Protein AF-A0A1G8AJ27-F1 (afdb_monomer_lite)

Secondary structure (DSSP, 8-state):
--------------HHHHHHHHHHHHHHHHHHHHHHHHHHHHHHHHHHHHHHHHHHHHHHHHHHH-GGGGGGGHHHHHHHHHHHHHHHHHHHHHHHHHHHHHHHS---

Structure (mmCIF, N/CA/C/O backbone):
data_AF-A0A1G8AJ27-F1
#
_entry.id   AF-A0A1G8AJ27-F1
#
loop_
_atom_site.group_PDB
_atom_site.id
_atom_site.type_symbol
_atom_site.label_atom_id
_atom_site.label_alt_id
_atom_site.label_comp_id
_atom_site.label_asym_id
_atom_site.label_entity_id
_atom_site.label_seq_id
_atom_site.pdbx_PDB_ins_code
_atom_site.Cartn_x
_atom_site.Cartn_y
_atom_site.Cartn_z
_atom_site.occupancy
_atom_site.B_iso_or_equiv
_atom_site.auth_seq_id
_atom_site.auth_comp_id
_atom_site.auth_asym_id
_atom_site.auth_atom_id
_atom_site.pdbx_PDB_model_num
ATOM 1 N N . MET A 1 1 ? 21.052 43.482 -36.412 1.00 46.09 1 MET A N 1
ATOM 2 C CA . MET A 1 1 ? 21.168 42.074 -35.977 1.00 46.09 1 MET A CA 1
ATOM 3 C C . MET A 1 1 ? 20.680 41.211 -37.131 1.00 46.09 1 MET A C 1
ATOM 5 O O . MET A 1 1 ? 19.530 41.394 -37.512 1.00 46.09 1 MET A O 1
ATOM 9 N N . PRO A 1 2 ? 21.534 40.404 -37.778 1.00 42.62 2 PRO A N 1
ATOM 10 C CA . PRO A 1 2 ? 21.126 39.616 -38.933 1.00 42.62 2 PRO A CA 1
ATOM 11 C C . PRO A 1 2 ? 20.291 38.416 -38.480 1.00 42.62 2 PRO A C 1
ATOM 13 O O . PRO A 1 2 ? 20.657 37.723 -37.534 1.00 42.62 2 PRO A O 1
ATOM 16 N N . TYR A 1 3 ? 19.173 38.187 -39.165 1.00 46.38 3 TYR A N 1
ATOM 17 C CA . TYR A 1 3 ? 18.425 36.939 -39.096 1.00 46.38 3 TYR A CA 1
ATOM 18 C C . TYR A 1 3 ? 19.287 35.838 -39.717 1.00 46.38 3 TYR A C 1
ATOM 20 O O . TYR A 1 3 ? 19.468 35.807 -40.933 1.00 46.38 3 TYR A O 1
ATOM 28 N N . THR A 1 4 ? 19.836 34.949 -38.894 1.00 49.16 4 THR A N 1
ATOM 29 C CA . THR A 1 4 ? 20.422 33.700 -39.384 1.00 49.16 4 THR A CA 1
ATOM 30 C C . THR A 1 4 ? 19.266 32.817 -39.832 1.00 49.16 4 THR A C 1
ATOM 32 O O . THR A 1 4 ? 18.530 32.272 -39.011 1.00 49.16 4 THR A O 1
ATOM 35 N N . SER A 1 5 ? 19.051 32.741 -41.142 1.00 47.31 5 SER A N 1
ATOM 36 C CA . SER A 1 5 ? 18.127 31.798 -41.752 1.00 47.31 5 SER A CA 1
ATOM 37 C C . SER A 1 5 ? 18.507 30.382 -41.317 1.00 47.31 5 SER A C 1
ATOM 39 O O . SER A 1 5 ? 19.618 29.918 -41.579 1.00 47.31 5 SER A O 1
ATOM 41 N N . LEU A 1 6 ? 17.582 29.697 -40.638 1.00 44.91 6 LEU A N 1
ATOM 42 C CA . LEU A 1 6 ? 17.622 28.246 -40.489 1.00 44.91 6 LEU A CA 1
ATOM 43 C C . LEU A 1 6 ? 17.553 27.663 -41.900 1.00 44.91 6 LEU A C 1
ATOM 45 O O . LEU A 1 6 ? 16.485 27.560 -42.499 1.00 44.91 6 LEU A O 1
ATOM 49 N N . THR A 1 7 ? 18.717 27.356 -42.460 1.00 45.31 7 THR A N 1
ATOM 50 C CA . THR A 1 7 ? 18.819 26.541 -43.659 1.00 45.31 7 THR A CA 1
ATOM 51 C C . THR A 1 7 ? 18.371 25.144 -43.256 1.00 45.31 7 THR A C 1
ATOM 53 O O . THR A 1 7 ? 19.080 24.410 -42.575 1.00 45.31 7 THR A O 1
ATOM 56 N N . THR A 1 8 ? 17.145 24.783 -43.623 1.00 56.19 8 THR A N 1
ATOM 57 C CA . THR A 1 8 ? 16.718 23.388 -43.656 1.00 56.19 8 THR A CA 1
ATOM 58 C C . THR A 1 8 ? 17.524 22.716 -44.762 1.00 56.19 8 THR A C 1
ATOM 60 O O . THR A 1 8 ? 17.104 22.686 -45.919 1.00 56.19 8 THR A O 1
ATOM 63 N N . SER A 1 9 ? 18.731 22.249 -44.438 1.00 50.03 9 SER A N 1
ATOM 64 C CA . SER A 1 9 ? 19.452 21.308 -45.286 1.00 50.03 9 SER A CA 1
ATOM 65 C C . SER A 1 9 ? 18.708 19.980 -45.207 1.00 50.03 9 SER A C 1
ATOM 67 O O . SER A 1 9 ? 18.967 19.145 -44.342 1.00 50.03 9 SER A O 1
ATOM 69 N N . ASP A 1 10 ? 17.718 19.865 -46.085 1.00 60.47 10 ASP A N 1
ATOM 70 C CA . ASP A 1 10 ? 16.957 18.674 -46.435 1.00 60.47 10 ASP A CA 1
ATOM 71 C C . ASP A 1 10 ? 17.910 17.600 -46.980 1.00 60.47 10 ASP A C 1
ATOM 73 O O . ASP A 1 10 ? 18.128 17.446 -48.181 1.00 60.47 10 ASP A O 1
ATOM 77 N N . SER A 1 11 ? 18.623 16.940 -46.071 1.00 50.06 11 SER A N 1
ATOM 78 C CA . SER A 1 11 ? 19.524 15.833 -46.366 1.00 50.06 11 SER A CA 1
ATOM 79 C C . SER A 1 11 ? 19.604 14.913 -45.155 1.00 50.06 11 SER A C 1
ATOM 81 O O . SER A 1 11 ? 20.348 15.138 -44.204 1.00 50.06 11 SER A O 1
ATOM 83 N N . SER A 1 12 ? 18.831 13.834 -45.264 1.00 52.19 12 SER A N 1
ATOM 84 C CA . SER A 1 12 ? 18.862 12.605 -44.476 1.00 52.19 12 SER A CA 1
ATOM 85 C C . SER A 1 12 ? 18.387 12.706 -43.027 1.00 52.19 12 SER A C 1
ATOM 87 O O . SER A 1 12 ? 19.166 12.876 -42.095 1.00 52.19 12 SER A O 1
ATOM 89 N N . ILE A 1 13 ? 17.105 12.391 -42.824 1.00 55.84 13 ILE A N 1
ATOM 90 C CA . ILE A 1 13 ? 16.776 11.557 -41.673 1.00 55.84 13 ILE A CA 1
ATOM 91 C C . ILE A 1 13 ? 17.600 10.267 -41.837 1.00 55.84 13 ILE A C 1
ATOM 93 O O . ILE A 1 13 ? 17.277 9.411 -42.660 1.00 55.84 13 ILE A O 1
ATOM 97 N N . THR A 1 14 ? 18.728 10.169 -41.140 1.00 63.75 14 THR A N 1
ATOM 98 C CA . THR A 1 14 ? 19.546 8.957 -41.120 1.00 63.75 14 THR A CA 1
ATOM 99 C C . THR A 1 14 ? 18.905 7.929 -40.184 1.00 63.75 14 THR A C 1
ATOM 101 O O . THR A 1 14 ? 18.245 8.311 -39.213 1.00 63.75 14 THR A O 1
ATOM 104 N N . PRO A 1 15 ? 19.105 6.617 -40.416 1.00 68.38 15 PRO A N 1
ATOM 105 C CA . PRO A 1 15 ? 18.597 5.570 -39.527 1.00 68.38 15 PRO A CA 1
ATOM 106 C C . PRO A 1 15 ? 18.969 5.781 -38.052 1.00 68.38 15 PRO A C 1
ATOM 108 O O . PRO A 1 15 ? 18.184 5.438 -37.177 1.00 68.38 15 PRO A O 1
ATOM 111 N N . GLN A 1 16 ? 20.124 6.403 -37.785 1.00 72.69 16 GLN A N 1
ATOM 112 C CA . GLN A 1 16 ? 20.572 6.765 -36.438 1.00 72.69 16 GLN A CA 1
ATOM 113 C C . GLN A 1 16 ? 19.656 7.792 -35.759 1.00 72.69 16 GLN A C 1
ATOM 115 O O . GLN A 1 16 ? 19.229 7.554 -34.639 1.00 72.69 16 GLN A O 1
ATOM 120 N N . ILE A 1 17 ? 19.265 8.877 -36.440 1.00 75.62 17 ILE A N 1
ATOM 121 C CA . ILE A 1 17 ? 18.354 9.884 -35.862 1.00 75.62 17 ILE A CA 1
ATOM 122 C C . ILE A 1 17 ? 16.981 9.261 -35.562 1.00 75.62 17 ILE A C 1
ATOM 124 O O . ILE A 1 17 ? 16.419 9.496 -34.496 1.00 75.62 17 ILE A O 1
ATOM 128 N N . MET A 1 18 ? 16.458 8.405 -36.452 1.00 73.56 18 MET A N 1
ATOM 129 C CA . MET A 1 18 ? 15.201 7.681 -36.190 1.00 73.56 18 MET A CA 1
ATOM 130 C C . MET A 1 18 ? 15.320 6.716 -35.006 1.00 73.56 18 MET A C 1
ATOM 132 O O . MET A 1 18 ? 14.371 6.559 -34.237 1.00 73.56 18 MET A O 1
ATOM 136 N N . GLN A 1 19 ? 16.469 6.053 -34.868 1.00 78.25 19 GLN A N 1
ATOM 137 C CA . GLN A 1 19 ? 16.741 5.127 -33.773 1.00 78.25 19 GLN A CA 1
ATOM 138 C C . GLN A 1 19 ? 16.860 5.862 -32.430 1.00 78.25 19 GLN A C 1
ATOM 140 O O . GLN A 1 19 ? 16.280 5.411 -31.439 1.00 78.25 19 GLN A O 1
ATOM 145 N N . ASP A 1 20 ? 17.513 7.023 -32.409 1.00 81.00 20 ASP A N 1
ATOM 146 C CA . ASP A 1 20 ? 17.626 7.888 -31.232 1.00 81.00 20 ASP A CA 1
ATOM 147 C C . ASP A 1 20 ? 16.256 8.447 -30.821 1.00 81.00 20 ASP A C 1
ATOM 149 O O . ASP A 1 20 ? 15.868 8.378 -29.653 1.00 81.00 20 ASP A O 1
ATOM 153 N N . GLU A 1 21 ? 15.465 8.933 -31.782 1.00 83.81 21 GLU A N 1
ATOM 154 C CA . GLU A 1 21 ? 14.095 9.392 -31.535 1.00 83.81 21 GLU A CA 1
ATOM 155 C C . GLU A 1 21 ? 13.183 8.267 -31.029 1.00 83.81 21 GLU A C 1
ATOM 157 O O . GLU A 1 21 ? 12.385 8.480 -30.111 1.00 83.81 21 GLU A O 1
ATOM 162 N N . GLY A 1 22 ? 13.290 7.069 -31.609 1.00 84.81 22 GLY A N 1
ATOM 163 C CA . GLY A 1 22 ? 12.547 5.887 -31.173 1.00 84.81 22 GLY A CA 1
ATOM 164 C C . GLY A 1 22 ? 12.898 5.487 -29.741 1.00 84.81 22 GLY A C 1
ATOM 165 O O . GLY A 1 22 ? 12.001 5.249 -28.930 1.00 84.81 22 GLY A O 1
ATOM 166 N N . THR A 1 23 ? 14.189 5.502 -29.404 1.00 86.25 23 THR A N 1
ATOM 167 C CA . THR A 1 23 ? 14.690 5.207 -28.053 1.00 86.25 23 THR A CA 1
ATOM 168 C C . THR A 1 23 ? 14.218 6.252 -27.045 1.00 86.25 23 THR A C 1
ATOM 170 O O . THR A 1 23 ? 13.728 5.892 -25.975 1.00 86.25 23 THR A O 1
ATOM 173 N N . MET A 1 24 ? 14.252 7.543 -27.398 1.00 87.00 24 MET A N 1
ATOM 174 C CA . MET A 1 24 ? 13.737 8.610 -26.533 1.00 87.00 24 MET A CA 1
ATOM 175 C C . MET A 1 24 ? 12.231 8.495 -26.287 1.00 87.00 24 MET A C 1
ATOM 177 O O . MET A 1 24 ? 11.786 8.641 -25.149 1.00 87.00 24 MET A O 1
ATOM 181 N N . LYS A 1 25 ? 11.435 8.206 -27.322 1.00 90.31 25 LYS A N 1
ATOM 182 C CA . LYS A 1 25 ? 9.986 7.985 -27.169 1.00 90.31 25 LYS A CA 1
ATOM 183 C C . LYS A 1 25 ? 9.700 6.776 -26.281 1.00 90.31 25 LYS A C 1
ATOM 185 O O . LYS A 1 25 ? 8.813 6.842 -25.431 1.00 90.31 25 LYS A O 1
ATOM 190 N N . ALA A 1 26 ? 10.472 5.702 -26.433 1.00 90.19 26 ALA A N 1
ATOM 191 C CA . ALA A 1 26 ? 10.353 4.528 -25.580 1.00 90.19 26 ALA A CA 1
ATOM 192 C C . ALA A 1 26 ? 10.715 4.849 -24.119 1.00 90.19 26 ALA A C 1
ATOM 194 O O . ALA A 1 26 ? 9.940 4.516 -23.226 1.00 90.19 26 ALA A O 1
ATOM 195 N N . PHE A 1 27 ? 11.810 5.579 -23.870 1.00 91.38 27 PHE A N 1
ATOM 196 C CA . PHE A 1 27 ? 12.187 6.027 -22.524 1.00 91.38 27 PHE A CA 1
ATOM 197 C C . PHE A 1 27 ? 11.090 6.893 -21.891 1.00 91.38 27 PHE A C 1
ATOM 199 O O . PHE A 1 27 ? 10.706 6.660 -20.747 1.00 91.38 27 PHE A O 1
ATOM 206 N N . GLN A 1 28 ? 10.530 7.854 -22.635 1.00 93.44 28 GLN A N 1
ATOM 207 C CA . GLN A 1 28 ? 9.419 8.686 -22.158 1.00 93.44 28 GLN A CA 1
ATOM 208 C C . GLN A 1 28 ? 8.174 7.852 -21.825 1.00 93.44 28 GLN A C 1
ATOM 210 O O . GLN A 1 28 ? 7.556 8.071 -20.784 1.00 93.44 28 GLN A O 1
ATOM 215 N N . SER A 1 29 ? 7.829 6.872 -22.666 1.00 94.94 29 SER A N 1
ATOM 216 C CA . SER A 1 29 ? 6.713 5.954 -22.412 1.00 94.94 29 SER A CA 1
ATOM 217 C C . SER A 1 29 ? 6.943 5.116 -21.154 1.00 94.94 29 SER A C 1
ATOM 219 O O . SER A 1 29 ? 6.024 4.948 -20.354 1.00 94.94 29 SER A O 1
ATOM 221 N N . VAL A 1 30 ? 8.163 4.610 -20.955 1.00 94.81 30 VAL A N 1
ATOM 222 C CA . VAL A 1 30 ? 8.530 3.858 -19.750 1.00 94.81 30 VAL A CA 1
ATOM 223 C C . VAL A 1 30 ? 8.436 4.757 -18.524 1.00 94.81 30 VAL A C 1
ATOM 225 O O . VAL A 1 30 ? 7.740 4.396 -17.580 1.00 94.81 30 VAL A O 1
ATOM 228 N N . ALA A 1 31 ? 9.027 5.951 -18.562 1.00 94.38 31 ALA A N 1
ATOM 229 C CA . ALA A 1 31 ? 8.961 6.924 -17.473 1.00 94.38 31 ALA A CA 1
ATOM 230 C C . ALA A 1 31 ? 7.519 7.314 -17.108 1.00 94.38 31 ALA A C 1
ATOM 232 O O . ALA A 1 31 ? 7.179 7.424 -15.932 1.00 94.38 31 ALA A O 1
ATOM 233 N N . GLN A 1 32 ? 6.646 7.490 -18.102 1.00 96.88 32 GLN A N 1
ATOM 234 C CA . GLN A 1 32 ? 5.233 7.763 -17.853 1.00 96.88 32 GLN A CA 1
ATOM 235 C C . GLN A 1 32 ? 4.534 6.555 -17.220 1.00 96.88 32 GLN A C 1
ATOM 237 O O . GLN A 1 32 ? 3.820 6.714 -16.234 1.00 96.88 32 GLN A O 1
ATOM 242 N N . SER A 1 33 ? 4.752 5.348 -17.748 1.00 96.62 33 SER A N 1
ATOM 243 C CA . SER A 1 33 ? 4.130 4.132 -17.212 1.00 96.62 33 SER A CA 1
ATOM 244 C C . SER A 1 33 ? 4.562 3.836 -15.771 1.00 96.62 33 SER A C 1
ATOM 246 O O . SER A 1 33 ? 3.728 3.476 -14.943 1.00 96.62 33 SER A O 1
ATOM 248 N N . THR A 1 34 ? 5.837 4.059 -15.434 1.00 96.88 34 THR A N 1
ATOM 249 C CA . THR A 1 34 ? 6.340 3.893 -14.067 1.00 96.88 34 THR A CA 1
ATOM 250 C C . THR A 1 34 ? 5.771 4.962 -13.140 1.00 96.88 34 THR A C 1
ATOM 252 O O . THR A 1 34 ? 5.375 4.643 -12.021 1.00 96.88 34 THR A O 1
ATOM 255 N N . ALA A 1 35 ? 5.642 6.209 -13.607 1.00 97.25 35 ALA A N 1
ATOM 256 C CA . ALA A 1 35 ? 4.988 7.269 -12.846 1.00 97.25 35 ALA A CA 1
ATOM 257 C C . ALA A 1 35 ? 3.506 6.966 -12.566 1.00 97.25 35 ALA A C 1
ATOM 259 O O . ALA A 1 35 ? 3.032 7.266 -11.470 1.00 97.25 35 ALA A O 1
ATOM 260 N N . LEU A 1 36 ? 2.781 6.372 -13.520 1.00 98.19 36 LEU A N 1
ATOM 261 C CA . LEU A 1 36 ? 1.396 5.928 -13.324 1.00 98.19 36 LEU A CA 1
ATOM 262 C C . LEU A 1 36 ? 1.317 4.781 -12.311 1.00 98.19 36 LEU A C 1
ATOM 264 O O . LEU A 1 36 ? 0.536 4.862 -11.372 1.00 98.19 36 LEU A O 1
ATOM 268 N N . ALA A 1 37 ? 2.192 3.777 -12.416 1.00 97.94 37 ALA A N 1
ATOM 269 C CA . ALA A 1 37 ? 2.230 2.671 -11.458 1.00 97.94 37 ALA A CA 1
ATOM 270 C C . ALA A 1 37 ? 2.485 3.148 -10.014 1.00 97.94 37 ALA A C 1
ATOM 272 O O . ALA A 1 37 ? 1.869 2.652 -9.070 1.00 97.94 37 ALA A O 1
ATOM 273 N N . VAL A 1 38 ? 3.371 4.133 -9.830 1.00 98.06 38 VAL A N 1
ATOM 274 C CA . VAL A 1 38 ? 3.613 4.744 -8.514 1.00 98.06 38 VAL A CA 1
ATOM 275 C C . VAL A 1 38 ? 2.379 5.507 -8.024 1.00 98.06 38 VAL A C 1
ATOM 277 O O . VAL A 1 38 ? 2.038 5.389 -6.850 1.00 98.06 38 VAL A O 1
ATOM 280 N N . GLN A 1 39 ? 1.693 6.255 -8.894 1.00 98.12 39 GLN A N 1
ATOM 281 C CA . GLN A 1 39 ? 0.452 6.958 -8.541 1.00 98.12 39 GLN A CA 1
ATOM 282 C C . GLN A 1 39 ? -0.652 5.985 -8.113 1.00 98.12 39 GLN A C 1
ATOM 284 O O . GLN A 1 39 ? -1.212 6.156 -7.031 1.00 98.12 39 GLN A O 1
ATOM 289 N N . ASP A 1 40 ? -0.879 4.917 -8.879 1.00 97.94 40 ASP A N 1
ATOM 290 C CA . ASP A 1 40 ? -1.859 3.877 -8.551 1.00 97.94 40 ASP A CA 1
ATOM 291 C C . ASP A 1 40 ? -1.558 3.229 -7.192 1.00 97.94 40 ASP A C 1
ATOM 293 O O . ASP A 1 40 ? -2.462 2.974 -6.393 1.00 97.94 40 ASP A O 1
ATOM 297 N N . ALA A 1 41 ? -0.277 2.999 -6.885 1.00 97.94 41 ALA A N 1
ATOM 298 C CA . ALA A 1 41 ? 0.138 2.465 -5.594 1.00 97.94 41 ALA A CA 1
ATOM 299 C C . ALA A 1 41 ? -0.104 3.452 -4.436 1.00 97.94 41 ALA A C 1
ATOM 301 O O . ALA A 1 41 ? -0.523 3.031 -3.354 1.00 97.94 41 ALA A O 1
ATOM 302 N N . VAL A 1 42 ? 0.108 4.758 -4.645 1.00 98.19 42 VAL A N 1
ATOM 303 C CA . VAL A 1 42 ? -0.252 5.792 -3.656 1.00 98.19 42 VAL A CA 1
ATOM 304 C C . VAL A 1 42 ? -1.763 5.817 -3.430 1.00 98.19 42 VAL A C 1
ATOM 306 O O . VAL A 1 42 ? -2.210 5.901 -2.284 1.00 98.19 42 VAL A O 1
ATOM 309 N N . ASP A 1 43 ? -2.555 5.733 -4.493 1.00 98.25 43 ASP A N 1
ATOM 310 C CA . ASP A 1 43 ? -4.011 5.769 -4.390 1.00 98.25 43 ASP A CA 1
ATOM 311 C C . ASP A 1 43 ? -4.561 4.510 -3.716 1.00 98.25 43 ASP A C 1
ATOM 313 O O . ASP A 1 43 ? -5.435 4.604 -2.851 1.00 98.25 43 ASP A O 1
ATOM 317 N N . ASN A 1 44 ? -3.979 3.340 -3.994 1.00 97.81 44 ASN A N 1
ATOM 318 C CA . ASN A 1 44 ? -4.265 2.125 -3.239 1.00 97.81 44 ASN A CA 1
ATOM 319 C C . ASN A 1 44 ? -3.965 2.299 -1.741 1.00 97.81 44 ASN A C 1
ATOM 321 O O . ASN A 1 44 ? -4.826 1.997 -0.913 1.00 97.81 44 ASN A O 1
ATOM 325 N N . LEU A 1 45 ? -2.790 2.837 -1.393 1.00 98.19 45 LEU A N 1
ATOM 326 C CA . LEU A 1 45 ? -2.403 3.099 -0.006 1.00 98.19 45 LEU A CA 1
ATOM 327 C C . LEU A 1 45 ? -3.388 4.043 0.695 1.00 98.19 45 LEU A C 1
ATOM 329 O O . LEU A 1 45 ? -3.795 3.779 1.827 1.00 98.19 45 LEU A O 1
ATOM 333 N N . ARG A 1 46 ? -3.810 5.124 0.030 1.00 98.38 46 ARG A N 1
ATOM 334 C CA . ARG A 1 46 ? -4.822 6.047 0.568 1.00 98.38 46 ARG A CA 1
ATOM 335 C C . ARG A 1 46 ? -6.151 5.339 0.816 1.00 98.38 46 ARG A C 1
ATOM 337 O O . ARG A 1 46 ? -6.678 5.436 1.922 1.00 98.38 46 ARG A O 1
ATOM 344 N N . ASN A 1 47 ? -6.650 4.596 -0.171 1.00 98.25 47 ASN A N 1
ATOM 345 C CA . ASN A 1 47 ? -7.929 3.891 -0.077 1.00 98.25 47 ASN A CA 1
ATOM 346 C C . ASN A 1 47 ? -7.927 2.863 1.059 1.00 98.25 47 ASN A C 1
ATOM 348 O O . ASN A 1 47 ? -8.856 2.820 1.867 1.00 98.25 47 ASN A O 1
ATOM 352 N N . VAL A 1 48 ? -6.858 2.070 1.158 1.00 98.06 48 VAL A N 1
ATOM 353 C CA . VAL A 1 48 ? -6.692 1.090 2.234 1.00 98.06 48 VAL A CA 1
ATOM 354 C C . VAL A 1 48 ? -6.629 1.777 3.594 1.00 98.06 48 VAL A C 1
ATOM 356 O O . VAL A 1 48 ? -7.332 1.357 4.508 1.00 98.06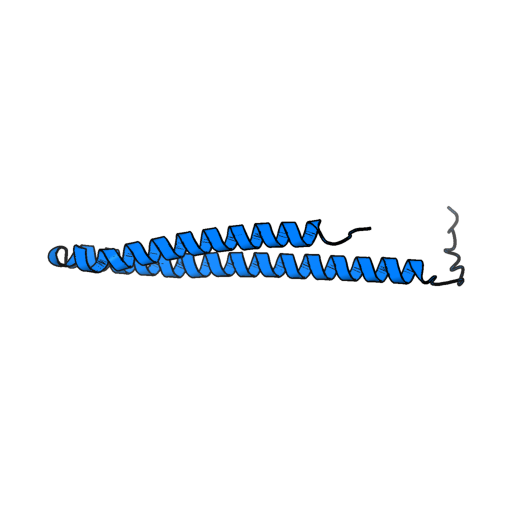 48 VAL A O 1
ATOM 359 N N . ASN A 1 49 ? -5.857 2.857 3.737 1.00 97.94 49 ASN A N 1
ATOM 360 C CA . ASN A 1 49 ? -5.759 3.573 5.009 1.00 97.94 49 ASN A CA 1
ATOM 361 C C . ASN A 1 49 ? -7.107 4.142 5.464 1.00 97.94 49 ASN A C 1
ATOM 363 O O . ASN A 1 49 ? -7.413 4.092 6.658 1.00 97.94 49 ASN A O 1
ATOM 367 N N . THR A 1 50 ? -7.928 4.642 4.536 1.00 98.31 50 THR A N 1
ATOM 368 C CA . THR A 1 50 ? -9.297 5.072 4.841 1.00 98.31 50 THR A CA 1
ATOM 369 C C . THR A 1 50 ? -10.137 3.902 5.349 1.00 98.31 50 THR A C 1
ATOM 371 O O . THR A 1 50 ? -10.697 4.001 6.438 1.00 98.31 50 THR A O 1
ATOM 374 N N . ILE A 1 51 ? -10.171 2.778 4.624 1.00 98.12 51 ILE A N 1
ATOM 375 C CA . ILE A 1 51 ? -10.931 1.580 5.025 1.00 98.12 51 ILE A CA 1
ATOM 376 C C . ILE A 1 51 ? -10.475 1.080 6.400 1.00 98.12 51 ILE A C 1
ATOM 378 O O . ILE A 1 51 ? -11.306 0.868 7.284 1.00 98.12 51 ILE A O 1
ATOM 382 N N . SER A 1 52 ? -9.164 0.936 6.600 1.00 98.31 52 SER A N 1
ATOM 383 C CA . SER A 1 52 ? -8.580 0.479 7.860 1.00 98.31 52 SER A CA 1
ATOM 384 C C . SER A 1 52 ? -8.942 1.402 9.017 1.00 98.31 52 SER A C 1
ATOM 386 O O . SER A 1 52 ? -9.390 0.929 10.058 1.00 98.31 52 SER A O 1
ATOM 388 N N . SER A 1 53 ? -8.809 2.718 8.840 1.00 98.12 53 SER A N 1
ATOM 389 C CA . SER A 1 53 ? -9.128 3.688 9.896 1.00 98.12 53 SER A CA 1
ATOM 390 C C . SER A 1 53 ? -10.618 3.681 10.243 1.00 98.12 53 SER A C 1
ATOM 392 O O . SER A 1 53 ? -10.974 3.735 11.419 1.00 98.12 53 SER A O 1
ATOM 394 N N . THR A 1 54 ? -11.496 3.550 9.244 1.00 98.31 54 THR A N 1
ATOM 395 C CA . THR A 1 54 ? -12.942 3.418 9.466 1.00 98.31 54 THR A CA 1
ATOM 396 C C . THR A 1 54 ? -13.282 2.126 10.206 1.00 98.31 54 THR A C 1
ATOM 398 O O . THR A 1 54 ? -14.035 2.170 11.177 1.00 98.31 54 THR A O 1
ATOM 401 N N . ALA A 1 55 ? -12.709 0.989 9.804 1.00 98.12 55 ALA A N 1
ATOM 402 C CA . ALA A 1 55 ? -12.936 -0.292 10.470 1.00 98.12 55 ALA A CA 1
ATOM 403 C C . ALA A 1 55 ? -12.475 -0.262 11.935 1.00 98.12 55 ALA A C 1
ATOM 405 O O . ALA A 1 55 ? -13.211 -0.695 12.821 1.00 98.12 55 ALA A O 1
ATOM 406 N N . ILE A 1 56 ? -11.295 0.312 12.195 1.00 98.25 56 ILE A N 1
ATOM 407 C CA . ILE A 1 56 ? -10.766 0.504 13.550 1.00 98.25 56 ILE A CA 1
ATOM 408 C C . ILE A 1 56 ? -11.705 1.392 14.370 1.00 98.25 56 ILE A C 1
ATOM 410 O O . ILE A 1 56 ? -12.055 1.026 15.489 1.00 98.25 56 ILE A O 1
ATOM 414 N N . GLY A 1 57 ? -12.153 2.523 13.817 1.00 97.88 57 GLY A N 1
ATOM 415 C CA . GLY A 1 57 ? -13.063 3.438 14.508 1.00 97.88 57 GLY A CA 1
ATOM 416 C C . GLY A 1 57 ? -14.392 2.781 14.891 1.00 97.88 57 GLY A C 1
ATOM 417 O O . GLY A 1 57 ? -14.843 2.927 16.026 1.00 97.88 57 GLY A O 1
ATOM 418 N N . VAL A 1 58 ? -14.992 2.005 13.981 1.00 97.75 58 VAL A N 1
ATOM 419 C CA . VAL A 1 58 ? -16.232 1.256 14.257 1.00 97.75 58 VAL A CA 1
ATOM 420 C C . VAL A 1 58 ? -16.000 0.180 15.317 1.00 97.75 58 VAL A C 1
ATOM 422 O O . VAL A 1 58 ? -16.782 0.082 16.259 1.00 97.75 58 VAL A O 1
ATOM 425 N N . ALA A 1 59 ? -14.917 -0.594 15.213 1.00 97.56 59 ALA A N 1
ATOM 426 C CA . ALA A 1 59 ? -14.581 -1.613 16.205 1.00 97.56 59 ALA A CA 1
ATOM 427 C C . ALA A 1 59 ? -14.389 -0.997 17.602 1.00 97.56 59 ALA A C 1
ATOM 429 O O . ALA A 1 59 ? -14.985 -1.465 18.569 1.00 97.56 59 ALA A O 1
ATOM 430 N N . MET A 1 60 ? -13.640 0.105 17.699 1.00 97.19 60 MET A N 1
ATOM 431 C CA . MET A 1 60 ? -13.440 0.831 18.956 1.00 97.19 60 MET A CA 1
ATOM 432 C C . MET A 1 60 ? -14.755 1.364 19.532 1.00 97.19 60 MET A C 1
ATOM 434 O O . MET A 1 60 ? -14.977 1.249 20.735 1.00 97.19 60 MET A O 1
ATOM 438 N N . ALA A 1 61 ? -15.650 1.900 18.697 1.00 97.62 61 ALA A N 1
ATOM 439 C CA . ALA A 1 61 ? -16.962 2.354 19.152 1.00 97.62 61 ALA A CA 1
ATOM 440 C C . ALA A 1 61 ? -17.776 1.210 19.781 1.00 97.62 61 ALA A C 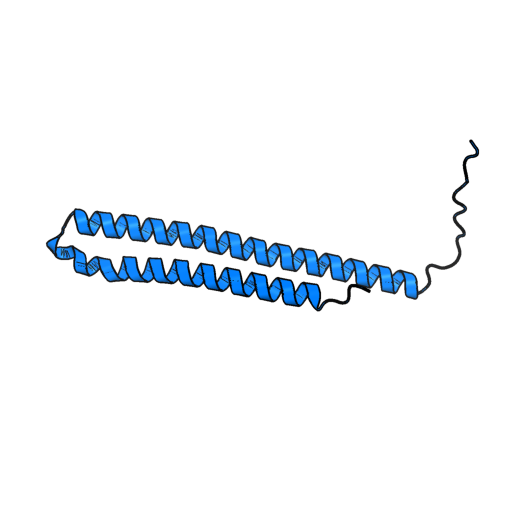1
ATOM 442 O O . ALA A 1 61 ? -18.378 1.401 20.836 1.00 97.62 61 ALA A O 1
ATOM 443 N N . GLN A 1 62 ? -17.736 0.011 19.192 1.00 96.38 62 GLN A N 1
ATOM 444 C CA . GLN A 1 62 ? -18.435 -1.155 19.738 1.00 96.38 62 GLN A CA 1
ATOM 445 C C . GLN A 1 62 ? -17.806 -1.671 21.036 1.00 96.38 62 GLN A C 1
ATOM 447 O O . GLN A 1 62 ? -18.532 -2.012 21.969 1.00 96.38 62 GLN A O 1
ATOM 452 N N . MET A 1 63 ? -16.472 -1.662 21.134 1.00 96.69 63 MET A N 1
ATOM 453 C CA . MET A 1 63 ? -15.762 -1.993 22.377 1.00 96.69 63 MET A CA 1
ATOM 454 C C . MET A 1 63 ? -16.144 -1.042 23.521 1.00 96.69 63 MET A C 1
ATOM 456 O O . MET A 1 63 ? -16.261 -1.474 24.663 1.00 96.69 63 MET A O 1
ATOM 460 N N . LEU A 1 64 ? -16.360 0.244 23.225 1.00 96.38 64 LEU A N 1
ATOM 461 C CA . LEU A 1 64 ? -16.807 1.233 24.211 1.00 96.38 64 LEU A CA 1
ATOM 462 C C . LEU A 1 64 ? -18.294 1.087 24.565 1.00 96.38 64 LEU A C 1
ATOM 464 O O . LEU A 1 64 ? -18.669 1.318 25.713 1.00 96.38 64 LEU A O 1
ATOM 468 N N . ALA A 1 65 ? -19.136 0.713 23.597 1.00 96.94 65 ALA A N 1
ATOM 469 C CA . ALA A 1 65 ? -20.575 0.557 23.795 1.00 96.94 65 ALA A CA 1
ATOM 470 C C . ALA A 1 65 ? -20.924 -0.666 24.658 1.00 96.94 65 ALA A C 1
ATOM 472 O O . ALA A 1 65 ? -21.828 -0.588 25.490 1.00 96.94 65 ALA A O 1
ATOM 473 N N . VAL A 1 66 ? -20.205 -1.781 24.482 1.00 94.06 66 VAL A N 1
ATOM 474 C CA . VAL A 1 66 ? -20.402 -3.019 25.253 1.00 94.06 66 VAL A CA 1
ATOM 475 C C . VAL A 1 66 ? -19.042 -3.567 25.707 1.00 94.06 66 VAL A C 1
ATOM 477 O O . VAL A 1 66 ? -18.491 -4.465 25.070 1.00 94.06 66 VAL A O 1
ATOM 480 N N . PRO A 1 67 ? -18.481 -3.061 26.823 1.00 90.38 67 PRO A N 1
ATOM 481 C CA . PRO A 1 67 ? -17.133 -3.431 27.263 1.00 90.38 67 PRO A CA 1
ATOM 482 C C . PRO A 1 67 ? -16.931 -4.926 27.530 1.00 90.38 67 PRO A C 1
ATOM 484 O O . PRO A 1 67 ? -15.827 -5.432 27.350 1.00 90.38 67 PRO A O 1
ATOM 487 N N . ALA A 1 68 ? -17.989 -5.640 27.932 1.00 93.88 68 ALA A N 1
ATOM 488 C CA . ALA A 1 68 ? -17.946 -7.087 28.151 1.00 93.88 68 ALA A CA 1
ATOM 489 C C . ALA A 1 68 ? -17.606 -7.875 26.873 1.00 93.88 68 ALA A C 1
ATOM 491 O O . ALA A 1 68 ? -16.986 -8.931 26.955 1.00 93.88 68 ALA A O 1
ATOM 492 N N . ASP A 1 69 ? -17.946 -7.323 25.707 1.00 91.56 69 ASP A N 1
ATOM 493 C CA . ASP A 1 69 ? -17.746 -7.961 24.410 1.00 91.56 69 ASP A CA 1
ATOM 494 C C . ASP A 1 69 ? -16.506 -7.416 23.686 1.00 91.56 69 ASP A C 1
ATOM 496 O O . ASP A 1 69 ? -16.252 -7.766 22.535 1.00 91.56 69 ASP A O 1
ATOM 500 N N . ALA A 1 70 ? -15.720 -6.539 24.320 1.00 93.06 70 ALA A N 1
ATOM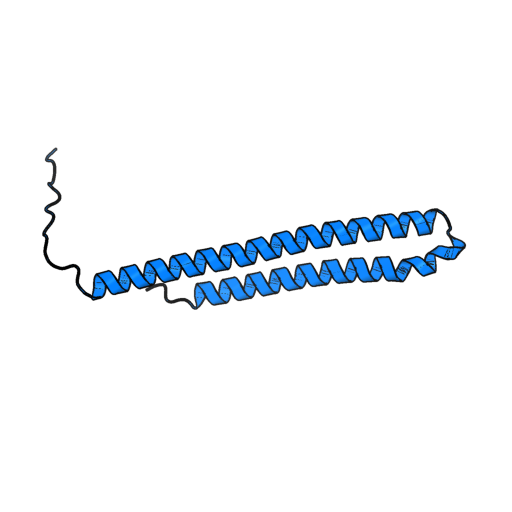 501 C CA . ALA A 1 70 ? -14.641 -5.811 23.657 1.00 93.06 70 ALA A CA 1
ATOM 502 C C . ALA A 1 70 ? -13.632 -6.739 22.957 1.00 93.06 70 ALA A C 1
ATOM 504 O O . ALA A 1 70 ? -13.173 -6.447 21.850 1.00 93.06 70 ALA A O 1
ATOM 505 N N . GLU A 1 71 ? -13.329 -7.886 23.566 1.00 95.69 71 GLU A N 1
ATOM 506 C CA . GLU A 1 71 ? -12.359 -8.848 23.044 1.00 95.69 71 GLU A CA 1
ATOM 507 C C . GLU A 1 71 ? -12.719 -9.347 21.634 1.00 95.69 71 GLU A C 1
ATOM 509 O O . GLU A 1 71 ? -11.823 -9.494 20.799 1.00 95.69 71 GLU A O 1
ATOM 514 N N . GLN A 1 72 ? -14.013 -9.489 21.314 1.00 95.94 72 GLN A N 1
ATOM 515 C CA . GLN A 1 72 ? -14.474 -10.001 20.016 1.00 95.94 72 GLN A CA 1
ATOM 516 C C . GLN A 1 72 ? -14.147 -9.069 18.839 1.00 95.94 72 GLN A C 1
ATOM 518 O O . GLN A 1 72 ? -14.101 -9.510 17.690 1.00 95.94 72 GLN A O 1
ATOM 523 N N . TYR A 1 73 ? -13.913 -7.782 19.109 1.00 96.88 73 TYR A N 1
ATOM 524 C CA . TYR A 1 73 ? -13.604 -6.778 18.090 1.00 96.88 73 TYR A CA 1
ATOM 525 C C . TYR A 1 73 ? -12.096 -6.596 17.867 1.00 96.88 73 TYR A C 1
ATOM 527 O O . TYR A 1 73 ? -11.691 -6.044 16.841 1.00 96.88 73 TYR A O 1
ATOM 535 N N . THR A 1 74 ? -11.251 -7.104 18.771 1.00 96.25 74 THR A N 1
ATOM 536 C CA . THR A 1 74 ? -9.783 -7.051 18.649 1.00 96.25 74 THR A CA 1
ATOM 537 C C . THR A 1 74 ? -9.273 -7.594 17.306 1.00 96.25 74 THR A C 1
ATOM 539 O O . THR A 1 74 ? -8.465 -6.909 16.674 1.00 96.25 74 THR A O 1
ATOM 542 N N . PRO A 1 75 ? -9.763 -8.742 16.784 1.00 97.44 75 PRO A N 1
ATOM 543 C CA . PRO A 1 75 ? -9.308 -9.261 15.494 1.00 97.44 75 PRO A CA 1
ATOM 544 C C . PRO A 1 75 ? -9.555 -8.303 14.321 1.00 97.44 75 PRO A C 1
ATOM 546 O O . PRO A 1 75 ? -8.748 -8.259 13.393 1.00 97.44 75 PRO A O 1
ATOM 549 N N . ILE A 1 76 ? -10.630 -7.506 14.364 1.00 96.94 76 ILE A N 1
ATOM 550 C CA . ILE A 1 76 ? -10.942 -6.510 13.325 1.00 96.94 76 ILE A CA 1
ATOM 551 C C . ILE A 1 76 ? -9.898 -5.395 13.344 1.00 96.94 76 ILE A C 1
ATOM 553 O O . ILE A 1 76 ? -9.372 -5.021 12.296 1.00 96.94 76 ILE A O 1
ATOM 557 N N . VAL A 1 77 ? -9.562 -4.893 14.536 1.00 97.69 77 VAL A N 1
ATOM 558 C CA . VAL A 1 77 ? -8.532 -3.859 14.711 1.00 97.69 77 VAL A CA 1
ATOM 559 C C . VAL A 1 77 ? -7.180 -4.369 14.213 1.00 97.69 77 VAL A C 1
ATOM 561 O O . VAL A 1 77 ? -6.516 -3.684 13.435 1.00 97.69 77 VAL A O 1
ATOM 564 N N . THR A 1 78 ? -6.795 -5.588 14.595 1.00 97.88 78 THR A N 1
ATOM 56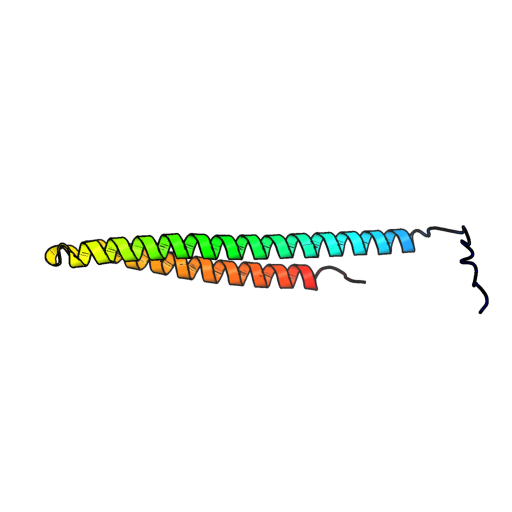5 C CA . THR A 1 78 ? -5.540 -6.208 14.151 1.00 97.88 78 THR A CA 1
ATOM 566 C C . THR A 1 78 ? -5.501 -6.399 12.635 1.00 97.88 78 THR A C 1
ATOM 568 O O . THR A 1 78 ? -4.508 -6.043 12.001 1.00 97.88 78 THR A O 1
ATOM 571 N N . ALA A 1 79 ? -6.576 -6.909 12.028 1.00 98.00 79 ALA A N 1
ATOM 572 C CA . ALA A 1 79 ? -6.648 -7.103 10.581 1.00 98.00 79 ALA A CA 1
ATOM 573 C C . ALA A 1 79 ? -6.560 -5.771 9.817 1.00 98.00 79 ALA A C 1
ATOM 575 O O . ALA A 1 79 ? -5.828 -5.667 8.833 1.00 98.00 79 ALA A O 1
ATOM 576 N N . ALA A 1 80 ? -7.249 -4.733 10.294 1.00 98.25 80 ALA A N 1
ATOM 577 C CA . ALA A 1 80 ? -7.208 -3.405 9.693 1.00 98.25 80 ALA A CA 1
ATOM 578 C C . ALA A 1 80 ? -5.811 -2.763 9.782 1.00 98.25 80 ALA A C 1
ATOM 580 O O . ALA A 1 80 ? -5.347 -2.167 8.806 1.00 98.25 80 ALA A O 1
ATOM 581 N N . GLN A 1 81 ? -5.115 -2.917 10.914 1.00 97.75 81 GLN A N 1
ATOM 582 C CA . GLN A 1 81 ? -3.724 -2.472 11.066 1.00 97.75 81 GLN A CA 1
ATOM 583 C C . GLN A 1 81 ? -2.790 -3.218 10.108 1.00 97.75 81 GLN A C 1
ATOM 585 O O . GLN A 1 81 ? -2.011 -2.586 9.395 1.00 97.75 81 GLN A O 1
ATOM 590 N N . ALA A 1 82 ? -2.911 -4.546 10.034 1.00 98.06 82 ALA A N 1
ATOM 591 C CA . ALA A 1 82 ? -2.108 -5.368 9.134 1.00 98.06 82 ALA A CA 1
ATOM 592 C C . ALA A 1 82 ? -2.319 -4.986 7.661 1.00 98.06 82 ALA A C 1
ATOM 594 O O . ALA A 1 82 ? -1.355 -4.917 6.896 1.00 98.06 82 ALA A O 1
ATOM 595 N N . LEU A 1 83 ? -3.559 -4.676 7.270 1.00 97.25 83 LEU A N 1
ATOM 596 C CA . LEU A 1 83 ? -3.882 -4.228 5.919 1.00 97.25 83 LEU A CA 1
ATOM 597 C C . LEU A 1 83 ? -3.188 -2.898 5.578 1.00 97.25 83 LEU A C 1
ATOM 599 O O . LEU A 1 83 ? -2.578 -2.786 4.516 1.00 97.25 83 LEU A O 1
ATOM 603 N N . ALA A 1 84 ? -3.207 -1.925 6.495 1.00 96.62 84 ALA A N 1
ATOM 604 C CA . ALA A 1 84 ? -2.515 -0.646 6.317 1.00 96.62 84 ALA A CA 1
ATOM 605 C C . ALA A 1 84 ? -0.990 -0.828 6.195 1.00 96.62 84 ALA A C 1
ATOM 607 O O . ALA A 1 84 ? -0.355 -0.253 5.309 1.00 96.62 84 ALA A O 1
ATOM 608 N N . THR A 1 85 ? -0.397 -1.686 7.033 1.00 97.62 85 THR A N 1
ATOM 609 C CA . THR A 1 85 ? 1.030 -2.030 6.943 1.00 97.62 85 THR A CA 1
ATOM 610 C C . THR A 1 85 ? 1.370 -2.711 5.617 1.00 97.62 85 THR A C 1
ATOM 612 O O . THR A 1 85 ? 2.370 -2.363 4.989 1.00 97.62 85 THR A O 1
ATOM 615 N N . SER A 1 86 ? 0.536 -3.647 5.158 1.00 97.50 86 SER A N 1
ATOM 616 C CA . SER A 1 86 ? 0.738 -4.336 3.881 1.00 97.50 86 SER A CA 1
ATOM 617 C C . SER A 1 86 ? 0.654 -3.373 2.696 1.00 97.50 86 SER A C 1
ATOM 619 O O . SER A 1 86 ? 1.514 -3.424 1.820 1.00 97.50 86 SER A O 1
ATOM 621 N N . ALA A 1 87 ? -0.305 -2.444 2.688 1.00 97.50 87 ALA A N 1
ATOM 622 C CA . ALA A 1 87 ? -0.401 -1.434 1.638 1.00 97.50 87 ALA A CA 1
ATOM 623 C C . ALA A 1 87 ? 0.826 -0.509 1.606 1.00 97.50 87 ALA A C 1
ATOM 625 O O . ALA A 1 87 ? 1.333 -0.198 0.529 1.00 97.50 87 ALA A O 1
ATOM 626 N N . ALA A 1 88 ? 1.356 -0.118 2.770 1.00 97.88 88 ALA A N 1
ATOM 627 C CA . ALA A 1 88 ? 2.576 0.687 2.844 1.00 97.88 88 ALA A CA 1
ATOM 628 C C . ALA A 1 88 ? 3.799 -0.071 2.299 1.00 97.88 88 ALA A C 1
ATOM 630 O O . ALA A 1 88 ? 4.598 0.495 1.549 1.00 97.88 88 ALA A O 1
ATOM 631 N N . ALA A 1 89 ? 3.922 -1.361 2.625 1.00 97.94 89 ALA A N 1
ATOM 632 C CA . ALA A 1 89 ? 4.970 -2.219 2.079 1.00 97.94 89 ALA A CA 1
ATOM 633 C C . ALA A 1 89 ? 4.837 -2.379 0.555 1.00 97.94 89 ALA A C 1
ATOM 635 O O . ALA A 1 89 ? 5.827 -2.247 -0.163 1.00 97.94 89 ALA A O 1
ATOM 636 N N . ASN A 1 90 ? 3.619 -2.585 0.048 1.00 96.81 90 ASN A N 1
ATOM 637 C CA . ASN A 1 90 ? 3.357 -2.692 -1.388 1.00 96.81 90 ASN A CA 1
ATOM 638 C C . ASN A 1 90 ? 3.721 -1.400 -2.130 1.00 96.81 90 ASN A C 1
ATOM 640 O O . ASN A 1 90 ? 4.367 -1.464 -3.174 1.00 96.81 90 ASN A O 1
ATOM 644 N N . PHE A 1 91 ? 3.373 -0.233 -1.579 1.00 98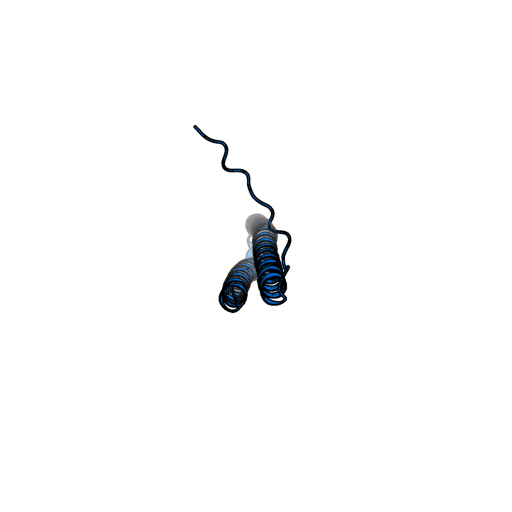.38 91 PHE A N 1
ATOM 645 C CA . PHE A 1 91 ? 3.773 1.057 -2.145 1.00 98.38 91 PHE A CA 1
ATOM 646 C C . PHE A 1 91 ? 5.299 1.187 -2.252 1.00 98.38 91 PHE A C 1
ATOM 648 O O . PHE A 1 91 ? 5.809 1.576 -3.305 1.00 98.38 91 PHE A O 1
ATOM 655 N N . LEU A 1 92 ? 6.037 0.802 -1.205 1.00 98.12 92 LEU A N 1
ATOM 656 C CA . LEU A 1 92 ? 7.500 0.811 -1.229 1.00 98.12 92 LEU A CA 1
ATOM 657 C C . LEU A 1 92 ? 8.058 -0.110 -2.322 1.00 98.12 92 LEU A C 1
ATOM 659 O O . LEU A 1 92 ? 8.934 0.309 -3.078 1.00 98.12 92 LEU A O 1
ATOM 663 N N . VAL A 1 93 ? 7.538 -1.336 -2.431 1.00 98.19 93 VAL A N 1
ATOM 664 C CA . VAL A 1 93 ? 7.962 -2.307 -3.452 1.00 98.19 93 VAL A CA 1
ATOM 665 C C . VAL A 1 93 ? 7.699 -1.773 -4.860 1.00 98.19 93 VAL A C 1
ATOM 667 O O . VAL A 1 93 ? 8.588 -1.826 -5.708 1.00 98.19 93 VAL A O 1
ATOM 670 N N . VAL A 1 94 ? 6.515 -1.207 -5.119 1.00 98.00 94 VAL A N 1
ATOM 671 C CA . VAL A 1 94 ? 6.199 -0.605 -6.425 1.00 98.00 94 VAL A CA 1
ATOM 672 C C . VAL A 1 94 ? 7.129 0.570 -6.723 1.00 98.00 94 VAL A C 1
ATOM 674 O O . VAL A 1 94 ? 7.662 0.647 -7.827 1.00 98.00 94 VAL A O 1
ATOM 677 N N . GLY A 1 95 ? 7.388 1.445 -5.748 1.00 97.25 95 GLY A N 1
ATOM 678 C CA . GLY A 1 95 ? 8.316 2.567 -5.904 1.00 97.25 95 GLY A CA 1
ATOM 679 C C . GLY A 1 95 ? 9.745 2.125 -6.232 1.00 97.25 95 GLY A C 1
ATOM 680 O O . GLY A 1 95 ? 10.371 2.678 -7.137 1.00 97.25 95 GLY A O 1
ATOM 681 N N . GLN A 1 96 ? 10.248 1.093 -5.551 1.00 97.75 96 GLN A N 1
ATOM 682 C CA . GLN A 1 96 ? 11.565 0.511 -5.827 1.00 97.75 96 GLN A CA 1
ATOM 683 C C . GLN A 1 96 ? 11.619 -0.114 -7.224 1.00 97.75 96 GLN A C 1
ATOM 685 O O . GLN A 1 96 ? 12.520 0.203 -7.999 1.00 97.75 96 GLN A O 1
ATOM 690 N N . ASN A 1 97 ? 10.621 -0.925 -7.582 1.00 97.00 97 ASN A N 1
ATOM 691 C CA . ASN A 1 97 ? 10.541 -1.554 -8.900 1.00 97.00 97 ASN A CA 1
ATOM 692 C C . ASN A 1 97 ? 10.459 -0.509 -10.023 1.00 97.00 97 ASN A C 1
ATOM 694 O O . ASN A 1 97 ? 11.144 -0.642 -11.034 1.00 97.00 97 ASN A O 1
ATOM 698 N N . ALA A 1 98 ? 9.678 0.558 -9.837 1.00 95.38 98 ALA A N 1
ATOM 699 C CA . ALA A 1 98 ? 9.581 1.669 -10.780 1.00 95.38 98 ALA A CA 1
ATOM 700 C C . ALA A 1 98 ? 10.932 2.379 -10.979 1.00 95.38 98 ALA A C 1
ATOM 702 O O . ALA A 1 98 ? 11.316 2.661 -12.116 1.00 95.38 98 ALA A O 1
ATOM 703 N N . ALA A 1 99 ? 11.681 2.616 -9.897 1.00 93.44 99 ALA A N 1
ATOM 704 C CA . ALA A 1 99 ? 13.021 3.198 -9.962 1.00 93.44 99 ALA A CA 1
ATOM 705 C C . ALA A 1 99 ? 14.019 2.273 -10.680 1.00 93.44 99 ALA A C 1
ATOM 707 O O . ALA A 1 99 ? 14.819 2.734 -11.500 1.00 93.44 99 ALA A O 1
ATOM 708 N N . THR A 1 100 ? 13.949 0.963 -10.429 1.00 95.50 100 THR A N 1
ATOM 709 C CA . THR A 1 100 ? 14.771 -0.034 -11.126 1.00 95.50 100 THR A CA 1
ATOM 710 C C . THR A 1 100 ? 14.454 -0.076 -12.619 1.00 95.50 100 THR A C 1
ATOM 712 O O . THR A 1 100 ? 15.373 -0.034 -13.430 1.00 95.50 100 THR A O 1
ATOM 715 N N . VAL A 1 101 ? 13.174 -0.091 -13.002 1.00 93.31 101 VAL A N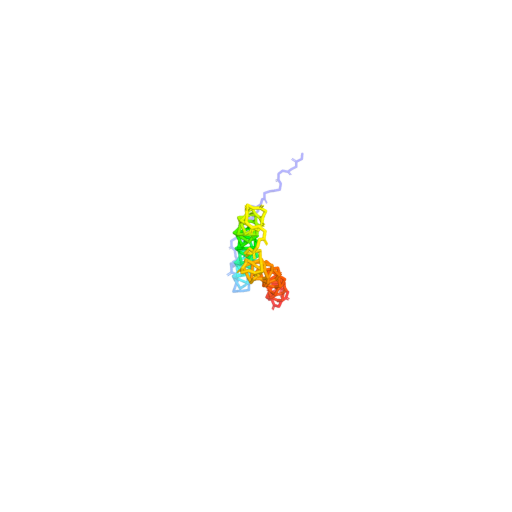 1
ATOM 716 C CA . VAL A 1 101 ? 12.762 -0.079 -14.415 1.00 93.31 101 VAL A CA 1
ATOM 717 C C . VAL A 1 101 ? 13.246 1.189 -15.119 1.00 93.31 101 VAL A C 1
ATOM 719 O O . VAL A 1 101 ? 13.804 1.103 -16.209 1.00 93.31 101 VAL A O 1
ATOM 722 N N . LEU A 1 102 ? 13.083 2.359 -14.494 1.00 90.81 102 LEU A N 1
ATOM 723 C CA . LEU A 1 102 ? 13.483 3.630 -15.099 1.00 90.81 102 LEU A CA 1
ATOM 724 C C . LEU A 1 102 ? 15.006 3.766 -15.245 1.00 90.81 102 LEU A C 1
ATOM 726 O O . LEU A 1 102 ? 15.476 4.262 -16.264 1.00 90.81 102 LEU A O 1
ATOM 730 N N . SER A 1 103 ? 15.777 3.322 -14.249 1.00 89.62 103 SER A N 1
ATOM 731 C CA . SER A 1 103 ? 17.247 3.371 -14.297 1.00 89.62 103 SER A CA 1
ATOM 732 C C . SER A 1 103 ? 17.863 2.296 -15.196 1.00 89.62 103 SER A C 1
ATOM 734 O O . SER A 1 103 ? 18.947 2.503 -15.735 1.00 89.62 103 SER A O 1
ATOM 736 N N . GLY A 1 104 ? 17.173 1.167 -15.378 1.00 88.19 104 GLY A N 1
ATOM 737 C CA . GLY A 1 104 ? 17.583 0.088 -16.274 1.00 88.19 104 GLY A CA 1
ATOM 738 C C . GLY A 1 104 ? 17.222 0.314 -17.744 1.00 88.19 104 GLY A C 1
ATOM 739 O O . GLY A 1 104 ? 17.736 -0.405 -18.600 1.00 88.19 104 GLY A O 1
ATOM 740 N N . PHE A 1 105 ? 16.355 1.282 -18.062 1.00 85.75 105 PHE A N 1
ATOM 741 C CA . PHE A 1 105 ? 16.016 1.583 -19.451 1.00 85.75 105 PHE A CA 1
ATOM 742 C C . PHE A 1 105 ? 17.112 2.447 -20.097 1.00 85.75 105 PHE A C 1
ATOM 744 O O . PHE A 1 105 ? 17.485 3.476 -19.524 1.00 85.75 105 PHE A O 1
ATOM 751 N N . PRO A 1 106 ? 17.636 2.074 -21.280 1.00 75.19 106 PRO A N 1
ATOM 752 C CA . PRO A 1 106 ? 18.699 2.826 -21.935 1.00 75.19 106 PRO A CA 1
ATOM 753 C C . PRO A 1 106 ? 18.237 4.258 -22.217 1.00 75.19 106 PRO A C 1
ATOM 755 O O . PRO A 1 106 ? 17.250 4.487 -22.916 1.00 75.19 106 PRO A O 1
ATOM 758 N N . SER A 1 107 ? 18.940 5.223 -21.622 1.00 65.94 107 SER A N 1
ATOM 759 C CA . SER A 1 107 ? 18.654 6.652 -21.788 1.00 65.94 107 SER A CA 1
ATOM 760 C C . SER A 1 107 ? 19.520 7.313 -22.859 1.00 65.94 107 SER A C 1
ATOM 762 O O . SER A 1 107 ? 19.189 8.433 -23.250 1.00 65.94 107 SER A O 1
ATOM 764 N N . LYS A 1 108 ? 20.566 6.623 -23.342 1.00 53.41 108 LYS A N 1
ATOM 765 C CA . LYS A 1 108 ? 21.421 6.909 -24.505 1.00 53.41 108 LYS A CA 1
ATOM 766 C C . LYS A 1 108 ? 22.141 5.640 -24.948 1.00 53.41 108 LYS A C 1
ATOM 768 O O . LYS A 1 108 ? 22.361 4.777 -24.067 1.00 53.41 108 LYS A O 1
#

Radius of gyration: 26.5 Å; chains: 1; bounding box: 42×52×75 Å

Foldseek 3Di:
DDDPDPPPPPDDPDPVVVVLVVLQVVLVVLLVVLVVLLVVLVVQLVVLLVVLVVQLVVLVVVCVVDVVCNVVSVVSNVVSVVSNVVSVVVSVVSNVVSVVSSVPRDPD

Sequence (108 aa):
MPYTSLTTSDSSITPQIMQDEGTMKAFQSVAQSTALAVQDAVDNLRNVNTISSTAIGVAMAQMLAVPADAEQYTPIVTAAQALATSAAANFLVVGQNAATVLSGFPSK

pLDDT: mean 87.91, std 16.41, range [42.62, 98.38]

Organism: NCBI:txid405671